Protein AF-A0A1Z8APF6-F1 (afdb_monomer_lite)

Organism: NCBI:txid328515

InterPro domains:
  IPR014541 Predicted amidinotransferase, FN0238 type [PTHR43224] (2-62)

pLDDT: mean 77.05, std 17.61, range [48.34, 96.5]

Foldseek 3Di:
DDPDALEDEEEQDDADDDPPVCPVDPPPDDPPDDRVVVSVVSNVVVVVVQVVSVVVVRHYHYD

Radius of gyration: 15.56 Å; chains: 1; bounding box: 27×27×46 Å

Structure (mmCIF, N/CA/C/O backbone):
data_AF-A0A1Z8APF6-F1
#
_entry.id   AF-A0A1Z8APF6-F1
#
loop_
_atom_site.group_PDB
_atom_site.id
_atom_site.type_symbol
_atom_site.label_atom_id
_atom_site.label_alt_id
_atom_site.label_comp_id
_atom_site.label_asym_id
_atom_site.label_entity_id
_atom_site.label_seq_id
_atom_site.pdbx_PDB_ins_code
_atom_site.Cartn_x
_atom_site.Cartn_y
_atom_site.Cartn_z
_atom_site.occupancy
_atom_site.B_iso_or_equiv
_atom_site.auth_seq_id
_atom_site.auth_comp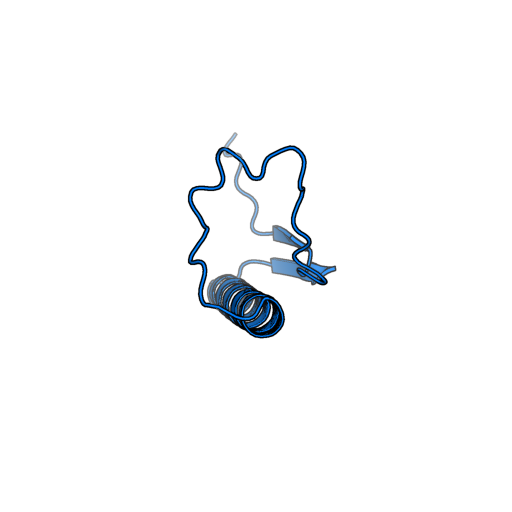_id
_atom_site.auth_asym_id
_atom_site.auth_atom_id
_atom_site.pdbx_PDB_model_num
ATOM 1 N N . MET A 1 1 ? 1.812 12.751 26.071 1.00 48.34 1 MET A N 1
ATOM 2 C CA . MET A 1 1 ? 0.854 12.288 25.041 1.00 48.34 1 MET A CA 1
ATOM 3 C C . MET A 1 1 ? 1.607 11.447 24.026 1.00 48.34 1 MET A C 1
ATOM 5 O O . MET A 1 1 ? 2.639 11.906 23.557 1.00 48.34 1 MET A O 1
ATOM 9 N N . LYS A 1 2 ? 1.140 10.234 23.712 1.00 64.06 2 LYS A N 1
ATOM 10 C CA . LYS A 1 2 ? 1.634 9.475 22.553 1.00 64.06 2 LYS A CA 1
ATOM 11 C C . LYS A 1 2 ? 0.818 9.915 21.334 1.00 64.06 2 LYS A C 1
ATOM 13 O O . LYS A 1 2 ? -0.403 9.848 21.394 1.00 64.06 2 LYS A O 1
ATOM 18 N N . GLN A 1 3 ? 1.468 10.391 20.274 1.00 67.25 3 GLN A N 1
ATOM 19 C CA . GLN A 1 3 ? 0.815 10.610 18.981 1.00 67.25 3 GLN A CA 1
ATOM 20 C C . GLN A 1 3 ? 0.742 9.268 18.254 1.00 67.25 3 GLN A C 1
ATOM 22 O O . GLN A 1 3 ? 1.636 8.912 17.494 1.00 67.25 3 GLN A O 1
ATOM 27 N N . ILE A 1 4 ? -0.285 8.487 18.575 1.00 81.44 4 ILE A N 1
ATOM 28 C CA . ILE A 1 4 ? -0.593 7.225 17.907 1.00 81.44 4 ILE A CA 1
ATOM 29 C C . ILE A 1 4 ? -2.047 7.288 17.447 1.00 81.44 4 ILE A C 1
ATOM 31 O O . ILE A 1 4 ? -2.915 7.713 18.205 1.00 81.44 4 ILE A O 1
ATOM 35 N N . THR A 1 5 ? -2.282 6.919 16.193 1.00 83.56 5 THR A N 1
ATOM 36 C CA . THR A 1 5 ? -3.607 6.794 15.582 1.00 83.56 5 THR A CA 1
ATOM 37 C C . THR A 1 5 ? -3.713 5.391 15.005 1.00 83.56 5 THR A C 1
ATOM 39 O O . THR A 1 5 ? -2.736 4.865 14.474 1.00 83.56 5 THR A O 1
ATOM 42 N N . ASP A 1 6 ? -4.881 4.780 15.140 1.00 89.38 6 ASP A N 1
ATOM 43 C CA . ASP A 1 6 ? -5.231 3.522 14.480 1.00 89.38 6 ASP A CA 1
ATOM 44 C C . ASP A 1 6 ? -5.814 3.758 13.081 1.00 89.38 6 ASP A C 1
ATOM 46 O O . ASP A 1 6 ? -6.113 2.799 12.380 1.00 89.38 6 ASP A O 1
ATOM 50 N N . THR A 1 7 ? -5.974 5.023 12.675 1.00 93.56 7 THR A N 1
ATOM 51 C CA . THR A 1 7 ? -6.604 5.414 11.418 1.00 93.56 7 THR A CA 1
ATOM 52 C C . THR A 1 7 ? -5.607 6.098 10.488 1.00 93.56 7 THR A C 1
ATOM 54 O O . THR A 1 7 ? -4.948 7.068 10.875 1.00 93.56 7 THR A O 1
ATOM 57 N N . VAL A 1 8 ? -5.533 5.608 9.250 1.00 92.94 8 VAL A N 1
ATOM 58 C CA . VAL A 1 8 ? -4.671 6.104 8.171 1.00 92.94 8 VAL A CA 1
ATOM 59 C C . VAL A 1 8 ? -5.535 6.492 6.972 1.00 92.94 8 VAL A C 1
ATOM 61 O O . VAL A 1 8 ? -6.409 5.738 6.549 1.00 92.94 8 VAL A O 1
ATOM 64 N N . PHE A 1 9 ? -5.275 7.671 6.410 1.00 94.75 9 PHE A N 1
ATOM 65 C CA . PHE A 1 9 ? -5.892 8.141 5.172 1.00 94.75 9 PHE A CA 1
ATOM 66 C C . PHE A 1 9 ? -4.914 7.960 4.010 1.00 94.75 9 PHE A C 1
ATOM 68 O O . PHE A 1 9 ? -3.761 8.384 4.101 1.00 94.75 9 PHE A O 1
ATOM 75 N N . MET A 1 10 ? -5.364 7.328 2.930 1.00 94.88 10 MET A N 1
ATOM 76 C CA . MET A 1 10 ? -4.558 7.015 1.752 1.00 94.88 10 MET A CA 1
ATOM 77 C C . MET A 1 10 ? -5.279 7.479 0.482 1.00 94.88 10 MET A C 1
ATOM 79 O O . MET A 1 10 ? -6.502 7.434 0.400 1.00 94.88 10 MET A O 1
ATOM 83 N N . VAL A 1 11 ? -4.516 7.912 -0.521 1.00 93.19 11 VAL A N 1
ATOM 84 C CA . VAL A 1 11 ? -5.039 8.367 -1.820 1.00 93.19 11 VAL A CA 1
ATOM 85 C C . VAL A 1 11 ? -4.560 7.405 -2.894 1.00 93.19 11 VAL A C 1
ATOM 87 O O . VAL A 1 11 ? -3.354 7.162 -2.998 1.00 93.19 11 VAL A O 1
ATOM 90 N N . ARG A 1 12 ? -5.482 6.858 -3.688 1.00 90.56 12 ARG A N 1
ATOM 91 C CA . ARG A 1 12 ? -5.147 5.898 -4.738 1.00 90.56 12 ARG A CA 1
ATOM 92 C C . ARG A 1 12 ? -4.388 6.598 -5.874 1.00 90.56 12 ARG A C 1
ATOM 94 O O . ARG A 1 12 ? -4.861 7.609 -6.402 1.00 90.56 12 ARG A O 1
ATOM 101 N N . PRO A 1 13 ? -3.235 6.064 -6.312 1.00 86.19 13 PRO A N 1
ATOM 102 C CA . PRO A 1 13 ? -2.537 6.605 -7.469 1.00 86.19 13 PRO A CA 1
ATOM 103 C C . PRO A 1 13 ? -3.323 6.307 -8.756 1.00 86.19 13 PRO A C 1
ATOM 105 O O . PRO A 1 13 ? -3.567 5.152 -9.106 1.00 86.19 13 PRO A O 1
ATOM 108 N N . THR A 1 14 ? -3.723 7.356 -9.477 1.00 78.12 14 THR A N 1
ATOM 109 C CA . THR A 1 14 ? -4.505 7.242 -10.723 1.00 78.12 14 THR A CA 1
ATOM 110 C C . THR A 1 14 ? -3.647 7.373 -11.976 1.00 78.12 14 THR A C 1
ATOM 112 O O . THR A 1 14 ? -3.876 6.665 -12.954 1.00 78.12 14 THR A O 1
ATOM 115 N N . GLN A 1 15 ? -2.650 8.260 -11.959 1.00 71.69 15 GLN A N 1
ATOM 116 C CA . GLN A 1 15 ? -1.741 8.445 -13.081 1.00 71.69 15 GLN A CA 1
ATOM 117 C C . GLN A 1 15 ? -0.386 8.967 -12.604 1.00 71.69 15 GLN A C 1
ATOM 119 O O . GLN A 1 15 ? -0.265 10.106 -12.153 1.00 71.69 15 GLN A O 1
ATOM 124 N N . PHE A 1 16 ? 0.659 8.163 -12.778 1.00 67.06 16 PHE A N 1
ATOM 125 C CA . PHE A 1 16 ? 2.029 8.647 -12.735 1.00 67.06 16 PHE A CA 1
ATOM 126 C C . PHE A 1 16 ? 2.302 9.399 -14.039 1.00 67.06 16 PHE A C 1
ATOM 128 O O . PHE A 1 16 ? 2.475 8.812 -15.108 1.00 67.06 16 PHE A O 1
ATOM 135 N N . ARG A 1 17 ? 2.279 10.733 -13.963 1.00 58.59 17 ARG A N 1
ATOM 136 C CA . ARG A 1 17 ? 2.803 11.600 -15.021 1.00 58.59 17 ARG A CA 1
ATOM 137 C C . ARG A 1 17 ? 4.197 12.063 -14.636 1.00 58.59 17 ARG A C 1
ATOM 139 O O . ARG A 1 17 ? 4.445 12.435 -13.492 1.00 58.59 17 ARG A O 1
ATOM 146 N N . LEU A 1 18 ? 5.085 12.071 -15.621 1.00 57.38 18 LEU A N 1
ATOM 147 C CA . LEU A 1 18 ? 6.388 12.708 -15.513 1.00 57.38 18 LEU A CA 1
ATOM 148 C C . LEU A 1 18 ? 6.177 14.202 -15.245 1.00 57.38 18 LEU A C 1
ATOM 150 O O . LEU A 1 18 ? 5.470 14.877 -15.996 1.00 57.38 18 LEU A O 1
ATOM 154 N N . ASN A 1 19 ? 6.798 14.719 -14.188 1.00 58.56 19 ASN A N 1
ATOM 155 C CA . ASN A 1 19 ? 7.043 16.148 -14.095 1.00 58.56 19 ASN A CA 1
ATOM 156 C C . ASN A 1 19 ? 8.335 16.435 -14.867 1.00 58.56 19 ASN A C 1
ATOM 158 O O . ASN A 1 19 ? 9.435 16.239 -14.347 1.00 58.56 19 ASN A O 1
ATOM 162 N N . GLU A 1 20 ? 8.206 16.854 -16.126 1.00 56.38 20 GLU A N 1
ATOM 163 C CA . GLU A 1 20 ? 9.353 17.117 -17.011 1.00 56.38 20 GLU A CA 1
ATOM 164 C C . GLU A 1 20 ? 10.302 18.188 -16.453 1.00 56.38 20 GLU A C 1
ATOM 166 O O . GLU A 1 20 ? 11.481 18.210 -16.792 1.00 56.38 20 GLU A O 1
ATOM 171 N N . GLN A 1 21 ? 9.826 19.026 -15.527 1.00 56.16 21 GLN A N 1
ATOM 172 C CA . GLN A 1 21 ? 10.637 20.053 -14.875 1.00 56.16 21 GLN A CA 1
ATOM 173 C C . GLN A 1 21 ? 11.616 19.489 -13.827 1.00 56.16 21 GLN A C 1
ATOM 175 O O . GLN A 1 21 ? 12.553 20.185 -13.447 1.00 56.16 21 GLN A O 1
ATOM 180 N N . THR A 1 22 ? 11.447 18.240 -13.368 1.00 52.41 22 THR A N 1
ATOM 181 C CA . THR A 1 22 ? 12.333 17.583 -12.379 1.00 52.41 22 THR A CA 1
ATOM 182 C C . THR A 1 22 ? 12.963 16.286 -12.891 1.00 52.41 22 THR A C 1
ATOM 184 O O . THR A 1 22 ? 13.594 15.557 -12.124 1.00 52.41 22 THR A O 1
ATOM 187 N N . ALA A 1 23 ? 12.824 15.994 -14.188 1.00 49.78 23 ALA A N 1
ATOM 188 C CA . ALA A 1 23 ? 13.332 14.774 -14.817 1.00 49.78 23 ALA A CA 1
ATOM 189 C C . ALA A 1 23 ? 14.864 14.626 -14.734 1.00 49.78 23 ALA A C 1
ATOM 191 O O . ALA A 1 23 ? 15.370 13.515 -14.808 1.00 49.78 23 ALA A O 1
ATOM 192 N N . VAL A 1 24 ? 15.597 15.722 -14.507 1.00 51.94 24 VAL A N 1
ATOM 193 C CA . VAL A 1 24 ? 17.068 15.732 -14.409 1.00 51.94 24 VAL A CA 1
ATOM 194 C C . VAL A 1 24 ? 17.597 14.974 -13.177 1.00 51.94 24 VAL A C 1
ATOM 196 O O . VAL A 1 24 ? 18.759 14.587 -13.168 1.00 51.94 24 VAL A O 1
ATOM 199 N N . ASN A 1 25 ? 16.779 14.735 -12.141 1.00 51.00 25 ASN A N 1
ATOM 200 C CA . ASN A 1 25 ? 17.241 14.129 -10.879 1.00 51.00 25 ASN A CA 1
ATOM 201 C C . ASN A 1 25 ? 16.402 12.922 -10.424 1.00 51.00 25 ASN A C 1
ATOM 203 O O . ASN A 1 25 ? 16.359 12.590 -9.238 1.00 5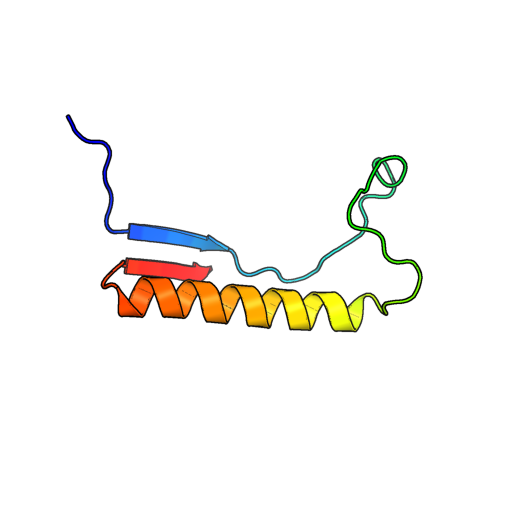1.00 25 ASN A O 1
ATOM 207 N N . ASN A 1 26 ? 15.660 12.297 -11.341 1.00 49.28 26 ASN A N 1
ATOM 208 C CA . ASN A 1 26 ? 14.722 11.249 -10.967 1.00 49.28 26 ASN A CA 1
ATOM 209 C C . ASN A 1 26 ? 15.443 9.899 -10.798 1.00 49.28 26 ASN A C 1
ATOM 211 O O . ASN A 1 26 ? 15.572 9.124 -11.738 1.00 49.28 26 ASN A O 1
ATOM 215 N N . TYR A 1 27 ? 15.877 9.623 -9.565 1.00 53.78 27 TYR A N 1
ATOM 216 C CA . TYR A 1 27 ? 16.526 8.378 -9.115 1.00 53.78 27 TYR A CA 1
ATOM 217 C C . TYR A 1 27 ? 15.734 7.089 -9.436 1.00 53.78 27 TYR A C 1
ATOM 219 O O . TYR A 1 27 ? 16.283 5.995 -9.375 1.00 53.78 27 TYR A O 1
ATOM 227 N N . TYR A 1 28 ? 14.451 7.205 -9.794 1.00 55.06 28 TYR A N 1
ATOM 228 C CA . TYR A 1 28 ? 13.546 6.088 -10.082 1.00 55.06 28 TYR A CA 1
ATOM 229 C C . TYR A 1 28 ? 13.403 5.747 -11.577 1.00 55.06 28 TYR A C 1
ATOM 231 O O . TYR A 1 28 ? 12.480 5.022 -11.948 1.00 55.06 28 TYR A O 1
ATOM 239 N N . GLN A 1 29 ? 14.255 6.285 -12.454 1.00 55.16 29 GLN A N 1
ATOM 240 C CA . GLN A 1 29 ? 14.154 6.025 -13.892 1.00 55.16 29 GLN A CA 1
ATOM 241 C C . GLN A 1 29 ? 14.907 4.758 -14.317 1.00 55.16 29 GLN A C 1
ATOM 243 O O . GLN A 1 29 ? 16.129 4.689 -14.241 1.00 55.16 29 GLN A O 1
ATOM 248 N N . ASP A 1 30 ? 14.143 3.790 -14.827 1.00 54.81 30 ASP A N 1
ATOM 249 C CA . ASP A 1 30 ? 14.608 2.702 -15.686 1.00 54.81 30 ASP A CA 1
ATOM 250 C C . ASP A 1 30 ? 14.027 2.962 -17.089 1.00 54.81 30 ASP A C 1
ATOM 252 O O . ASP A 1 30 ? 12.806 2.986 -17.270 1.00 54.81 30 ASP A O 1
ATOM 256 N N . GLU A 1 31 ? 14.886 3.255 -18.068 1.00 53.56 31 GLU A N 1
ATOM 257 C CA . GLU A 1 31 ? 14.514 3.790 -19.393 1.00 53.56 31 GLU A CA 1
ATOM 258 C C . GLU A 1 31 ? 13.664 2.817 -20.243 1.00 53.56 31 GLU A C 1
ATOM 260 O O . GLU A 1 31 ? 13.112 3.204 -21.273 1.00 53.56 31 GLU A O 1
ATOM 265 N N . GLY A 1 32 ? 13.531 1.553 -19.823 1.00 54.38 32 GLY A N 1
ATOM 266 C CA . GLY A 1 32 ? 12.903 0.484 -20.605 1.00 54.38 32 GLY A CA 1
ATOM 267 C C . GLY A 1 32 ? 11.452 0.128 -20.258 1.00 54.38 32 GLY A C 1
ATOM 268 O O . GLY A 1 32 ? 10.835 -0.648 -20.995 1.00 54.38 32 GLY A O 1
ATOM 269 N N . VAL A 1 33 ? 10.876 0.645 -19.165 1.00 52.31 33 VAL A N 1
ATOM 270 C CA . VAL A 1 33 ? 9.561 0.180 -18.682 1.00 52.31 33 VAL A CA 1
ATOM 271 C C . VAL A 1 33 ? 8.441 1.088 -19.187 1.00 52.31 33 VAL A C 1
ATOM 273 O O . VAL A 1 33 ? 8.381 2.279 -18.885 1.00 52.31 33 VAL A O 1
ATOM 276 N N . LYS A 1 34 ? 7.508 0.519 -19.960 1.00 58.91 34 LYS A N 1
ATOM 277 C CA . LYS A 1 34 ? 6.321 1.231 -20.455 1.00 58.91 34 LYS A CA 1
ATOM 278 C C . LYS A 1 34 ? 5.542 1.809 -19.266 1.00 58.91 34 LYS A C 1
ATOM 280 O O . LYS A 1 34 ? 5.088 1.058 -18.413 1.00 58.91 34 LYS A O 1
ATOM 285 N N . ILE A 1 35 ? 5.316 3.124 -19.259 1.00 60.56 35 ILE A N 1
ATOM 286 C CA . ILE A 1 35 ? 4.623 3.897 -18.200 1.00 60.56 35 ILE A CA 1
ATOM 287 C C . ILE A 1 35 ? 3.293 3.259 -17.739 1.00 60.56 35 ILE A C 1
ATOM 289 O O . ILE A 1 35 ? 2.902 3.376 -16.580 1.00 60.56 35 ILE A O 1
ATOM 293 N N . ILE A 1 36 ? 2.594 2.554 -18.634 1.00 61.00 36 ILE A N 1
ATOM 294 C CA . ILE A 1 36 ? 1.342 1.845 -18.327 1.00 61.00 36 ILE A CA 1
ATOM 295 C C . ILE A 1 36 ? 1.561 0.717 -17.303 1.00 61.00 36 ILE A C 1
ATOM 297 O O . ILE A 1 36 ? 0.742 0.549 -16.405 1.00 61.00 36 ILE A O 1
ATOM 301 N N . ASP A 1 37 ? 2.673 -0.010 -17.401 1.00 69.62 37 ASP A N 1
ATOM 302 C CA . ASP A 1 37 ? 3.007 -1.130 -16.514 1.00 69.62 37 ASP A CA 1
ATOM 303 C C . ASP A 1 37 ? 3.347 -0.641 -15.093 1.00 69.62 37 ASP A C 1
ATOM 305 O O . ASP A 1 37 ? 2.950 -1.229 -14.090 1.00 69.62 37 ASP A O 1
ATOM 309 N N . GLN A 1 38 ? 3.988 0.529 -14.992 1.00 73.69 38 GLN A N 1
ATOM 310 C CA . GLN A 1 38 ? 4.325 1.149 -13.706 1.00 73.69 38 GLN A CA 1
ATOM 311 C C . GLN A 1 38 ? 3.088 1.607 -12.922 1.00 73.69 38 GLN A C 1
ATOM 313 O O . GLN A 1 38 ? 3.058 1.462 -11.703 1.00 73.69 38 GLN A O 1
ATOM 318 N N . ASN A 1 39 ? 2.054 2.123 -13.602 1.00 79.88 39 ASN A N 1
ATOM 319 C CA . ASN A 1 39 ? 0.802 2.512 -12.943 1.00 79.88 39 ASN A CA 1
ATOM 320 C C . ASN A 1 39 ? 0.104 1.307 -12.304 1.00 79.88 39 ASN A C 1
ATOM 322 O O . ASN A 1 39 ? -0.299 1.389 -11.147 1.00 79.88 39 ASN A O 1
ATOM 326 N N . HIS A 1 40 ? -0.023 0.199 -13.042 1.00 83.81 40 HIS A N 1
ATOM 327 C CA . HIS A 1 40 ? -0.649 -1.014 -12.513 1.00 83.81 40 HIS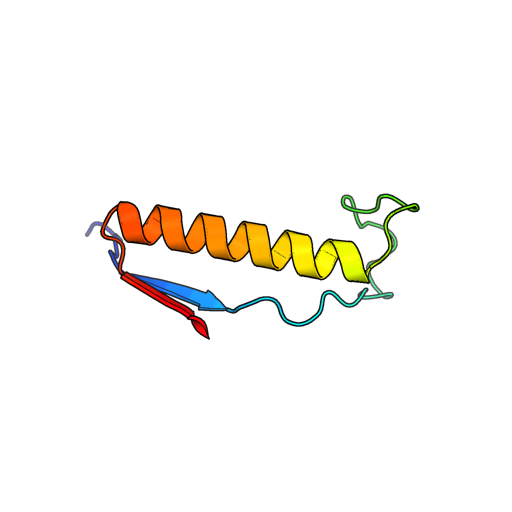 A CA 1
ATOM 328 C C . HIS A 1 40 ? 0.151 -1.583 -11.347 1.00 83.81 40 HIS A C 1
ATOM 330 O O . HIS A 1 40 ? -0.411 -1.806 -10.281 1.00 83.81 40 HIS A O 1
ATOM 336 N N . LYS A 1 41 ? 1.474 -1.700 -11.497 1.00 85.56 41 LYS A N 1
ATOM 337 C CA . LYS A 1 41 ? 2.340 -2.179 -10.419 1.00 85.56 41 LYS A CA 1
ATOM 338 C C . LYS A 1 41 ? 2.221 -1.330 -9.150 1.00 85.56 41 LYS A C 1
ATOM 340 O O . LYS A 1 41 ? 2.144 -1.868 -8.052 1.00 85.56 41 LYS A O 1
ATOM 345 N N . ALA A 1 42 ? 2.165 -0.008 -9.287 1.00 85.88 42 ALA A N 1
ATOM 346 C CA . ALA A 1 42 ? 2.004 0.884 -8.145 1.00 85.88 42 ALA A CA 1
ATOM 347 C C . ALA A 1 42 ? 0.617 0.774 -7.488 1.00 85.88 42 ALA A C 1
ATOM 349 O O . ALA A 1 42 ? 0.508 0.923 -6.272 1.00 85.88 42 ALA A O 1
ATOM 350 N N . GLN A 1 43 ? -0.440 0.508 -8.262 1.00 89.38 43 GLN A N 1
ATOM 351 C CA . GLN A 1 43 ? -1.766 0.217 -7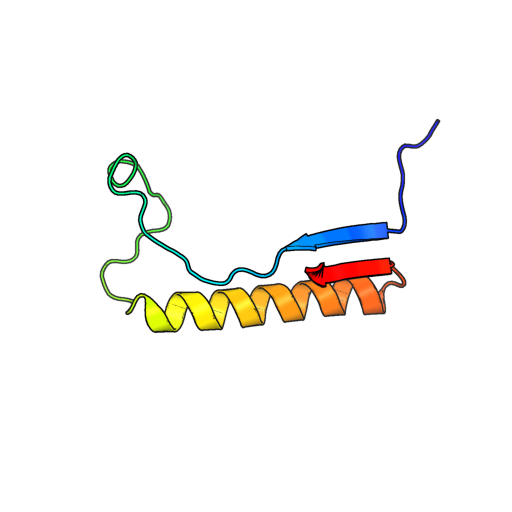.708 1.00 89.38 43 GLN A CA 1
ATOM 352 C C . GLN A 1 43 ? -1.774 -1.114 -6.951 1.00 89.38 43 GLN A C 1
ATOM 354 O O . GLN A 1 43 ? -2.281 -1.160 -5.832 1.00 89.38 43 GLN A O 1
ATOM 359 N N . ASP A 1 44 ? -1.143 -2.150 -7.503 1.00 91.69 44 ASP A N 1
ATOM 360 C CA . ASP A 1 44 ? -1.022 -3.456 -6.851 1.00 91.69 44 ASP A CA 1
ATOM 361 C C . ASP A 1 44 ? -0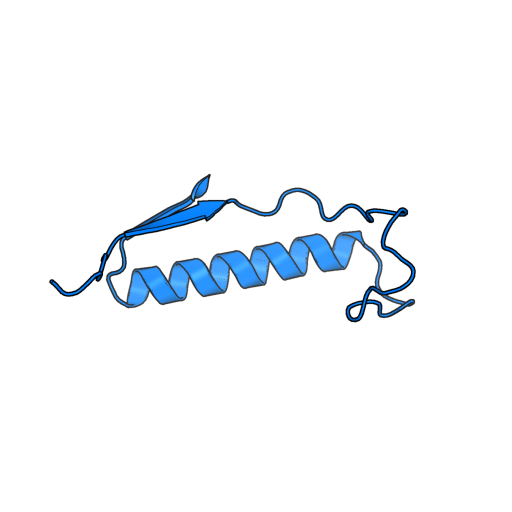.235 -3.357 -5.534 1.00 91.69 44 ASP A C 1
ATOM 363 O O . ASP A 1 44 ? -0.653 -3.896 -4.507 1.00 91.69 44 ASP A O 1
ATOM 367 N N . GLU A 1 45 ? 0.883 -2.622 -5.527 1.00 91.62 45 GLU A N 1
ATOM 368 C CA . GLU A 1 45 ? 1.677 -2.371 -4.318 1.00 91.62 45 GLU A CA 1
ATOM 369 C C . GLU A 1 45 ? 0.895 -1.556 -3.275 1.00 91.62 45 GLU A C 1
ATOM 371 O O . GLU A 1 45 ? 0.944 -1.866 -2.081 1.00 91.62 45 GLU A O 1
ATOM 376 N N . PHE A 1 46 ? 0.135 -0.547 -3.713 1.00 94.44 46 PHE A N 1
ATOM 377 C CA . PHE A 1 46 ? -0.731 0.247 -2.840 1.00 94.44 46 PHE A CA 1
ATOM 378 C C . PHE A 1 46 ? -1.803 -0.620 -2.172 1.00 94.44 46 PHE A C 1
ATOM 380 O O . PHE A 1 46 ? -1.985 -0.548 -0.954 1.00 94.44 46 PHE A O 1
ATOM 387 N N . ASP A 1 47 ? -2.481 -1.465 -2.948 1.00 94.44 47 ASP A N 1
ATOM 388 C CA . ASP A 1 47 ? -3.543 -2.340 -2.456 1.00 94.44 47 ASP A CA 1
ATOM 389 C C . ASP A 1 47 ? -2.994 -3.415 -1.511 1.00 94.44 47 ASP A C 1
ATOM 391 O O . ASP A 1 47 ? -3.577 -3.670 -0.452 1.00 94.44 47 ASP A O 1
ATOM 395 N N . ALA A 1 48 ? -1.831 -3.992 -1.829 1.00 96.44 48 ALA A N 1
ATOM 396 C CA . ALA A 1 48 ? -1.146 -4.934 -0.951 1.00 96.44 48 ALA A CA 1
ATOM 397 C C . ALA A 1 48 ? -0.786 -4.294 0.400 1.00 96.44 48 ALA A C 1
ATOM 399 O O . ALA A 1 48 ? -0.981 -4.907 1.454 1.00 96.44 48 ALA A O 1
ATOM 400 N N . PHE A 1 49 ? -0.306 -3.049 0.386 1.00 95.50 49 PHE A N 1
ATOM 401 C CA . PHE A 1 49 ? 0.043 -2.330 1.606 1.00 95.50 49 PHE A CA 1
ATOM 402 C C . PHE A 1 49 ? -1.191 -1.956 2.434 1.00 95.50 49 PHE A C 1
ATOM 404 O O . PHE A 1 49 ? -1.222 -2.218 3.638 1.00 95.50 49 PHE A O 1
ATOM 411 N N . ALA A 1 50 ? -2.236 -1.416 1.800 1.00 95.56 50 ALA A N 1
ATOM 412 C CA . ALA A 1 50 ? -3.493 -1.094 2.473 1.00 95.56 50 ALA A CA 1
ATOM 413 C C . ALA A 1 50 ? -4.100 -2.336 3.145 1.00 95.56 50 ALA A C 1
ATOM 415 O O . ALA A 1 50 ? -4.501 -2.281 4.310 1.00 95.56 50 ALA A O 1
ATOM 416 N N . LYS A 1 51 ? -4.080 -3.481 2.452 1.00 96.50 51 LYS A N 1
ATOM 417 C CA . LYS A 1 51 ? -4.536 -4.759 3.000 1.00 96.50 51 LYS A CA 1
ATOM 418 C C . LYS A 1 51 ? -3.707 -5.196 4.208 1.00 96.50 51 LYS A C 1
ATOM 420 O O . LYS A 1 51 ? -4.278 -5.574 5.227 1.00 96.50 51 LYS A O 1
ATOM 425 N N . ALA A 1 52 ? -2.380 -5.106 4.131 1.00 96.38 52 ALA A N 1
ATOM 426 C CA . ALA A 1 52 ? -1.506 -5.467 5.246 1.00 96.38 52 ALA A CA 1
ATOM 427 C C . ALA A 1 52 ? -1.787 -4.619 6.500 1.00 96.38 52 ALA A C 1
ATOM 429 O O . ALA A 1 52 ? -1.756 -5.139 7.615 1.00 96.38 52 ALA A O 1
ATOM 430 N N . LEU A 1 53 ? -2.099 -3.329 6.335 1.00 94.44 53 LEU A N 1
ATOM 431 C CA . LEU A 1 53 ? -2.502 -2.457 7.442 1.00 94.44 53 LEU A CA 1
ATOM 432 C C . LEU A 1 53 ? -3.858 -2.881 8.027 1.00 94.44 53 LEU A C 1
ATOM 434 O O . LEU A 1 53 ? -3.984 -3.029 9.245 1.00 94.44 53 LEU A O 1
ATOM 438 N N . GLN A 1 54 ? -4.846 -3.144 7.171 1.00 94.19 54 GLN A N 1
ATOM 439 C CA . GLN A 1 54 ? -6.171 -3.611 7.591 1.00 94.19 54 GLN A CA 1
ATOM 440 C C . GLN A 1 54 ? -6.104 -4.950 8.343 1.00 94.19 54 GLN A C 1
ATOM 442 O O . GLN A 1 54 ? -6.750 -5.106 9.378 1.00 94.19 54 GLN A O 1
ATOM 447 N N . GLU A 1 55 ? -5.268 -5.893 7.899 1.00 96.12 55 GLU A N 1
ATOM 448 C CA . GLU A 1 55 ? -5.027 -7.176 8.582 1.00 96.12 55 GLU 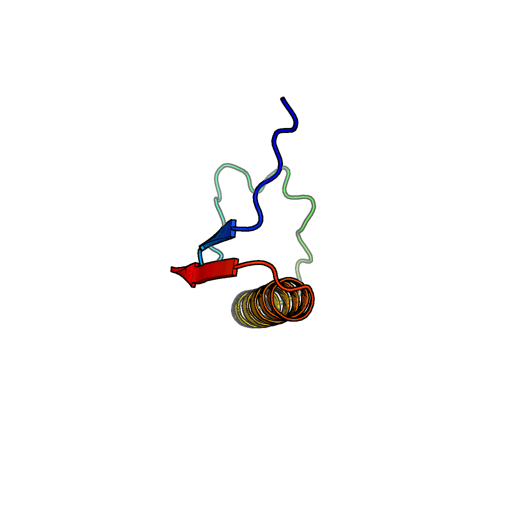A CA 1
ATOM 449 C C . GLU A 1 55 ? -4.412 -7.004 9.982 1.00 96.12 55 GLU A C 1
ATOM 451 O O . GLU A 1 55 ? -4.567 -7.868 10.846 1.00 96.12 55 GLU A O 1
ATOM 456 N N . LYS A 1 56 ? -3.732 -5.880 10.238 1.00 94.38 56 LYS A N 1
ATOM 457 C CA . LYS A 1 56 ? -3.215 -5.507 11.563 1.00 94.38 56 LYS A CA 1
ATOM 458 C C . LYS A 1 56 ? -4.222 -4.725 12.413 1.00 94.38 56 LYS A C 1
ATOM 460 O O . LYS A 1 56 ? -3.868 -4.303 13.511 1.00 94.38 56 LYS A O 1
ATOM 465 N N . GLY A 1 57 ? -5.461 -4.560 11.944 1.00 92.19 57 GLY A N 1
ATOM 466 C CA . GLY A 1 57 ? -6.527 -3.852 12.656 1.00 92.19 57 GLY A CA 1
ATOM 467 C C . GLY A 1 57 ? -6.451 -2.328 12.543 1.00 92.19 57 GLY A C 1
ATOM 468 O O . GLY A 1 57 ? -7.090 -1.637 13.331 1.00 92.19 57 GLY A O 1
ATOM 469 N N . ILE A 1 58 ? -5.673 -1.802 11.593 1.00 93.62 58 ILE A N 1
ATOM 470 C CA . ILE A 1 58 ? -5.595 -0.366 11.305 1.00 93.62 58 ILE A CA 1
ATOM 471 C C . ILE A 1 58 ? -6.775 0.004 10.402 1.00 93.62 58 ILE A C 1
ATOM 473 O O . ILE A 1 58 ? -7.021 -0.636 9.379 1.00 93.62 58 ILE A O 1
ATOM 477 N N . ASN A 1 59 ? -7.500 1.055 10.764 1.00 95.62 59 ASN A N 1
ATOM 478 C CA . ASN A 1 59 ? -8.566 1.620 9.955 1.00 95.62 59 ASN A CA 1
ATOM 479 C C . ASN A 1 59 ? -7.965 2.397 8.774 1.00 95.62 59 ASN A C 1
ATOM 481 O O . ASN A 1 59 ? -7.289 3.407 8.960 1.00 95.62 59 ASN A O 1
ATOM 485 N N . VAL A 1 60 ? -8.204 1.933 7.549 1.00 95.62 60 VAL A N 1
ATOM 486 C CA . VAL A 1 60 ? -7.676 2.565 6.333 1.00 95.62 60 VAL A CA 1
ATOM 487 C C . VAL A 1 60 ? -8.820 3.194 5.548 1.00 95.62 60 VAL A C 1
ATOM 489 O O . VAL A 1 60 ? -9.741 2.497 5.124 1.00 95.62 60 VAL A O 1
ATOM 492 N N . ILE A 1 61 ? -8.738 4.505 5.328 1.00 95.50 61 ILE A N 1
ATOM 493 C CA . ILE A 1 61 ? -9.682 5.278 4.515 1.00 95.50 61 ILE A CA 1
ATOM 494 C C . ILE A 1 61 ? -9.001 5.588 3.182 1.00 95.50 61 ILE A C 1
ATOM 496 O O . ILE A 1 61 ? -7.962 6.244 3.171 1.00 95.50 61 ILE A O 1
ATOM 500 N N . ILE A 1 62 ? -9.576 5.119 2.074 1.00 94.06 62 ILE A N 1
ATOM 501 C CA . ILE A 1 62 ? -9.012 5.273 0.724 1.00 94.06 62 ILE A CA 1
ATOM 502 C C . ILE A 1 62 ? -9.914 6.192 -0.107 1.00 94.06 62 ILE A C 1
ATOM 504 O O . ILE A 1 62 ? -11.132 5.995 -0.104 1.00 94.06 62 ILE A O 1
ATOM 508 N N . ILE A 1 63 ? -9.318 7.154 -0.823 1.00 90.12 63 ILE A N 1
ATOM 509 C CA . ILE A 1 63 ? -9.987 8.005 -1.827 1.00 90.12 63 ILE A CA 1
ATOM 510 C C . ILE A 1 63 ? -9.368 7.871 -3.218 1.00 90.12 63 ILE A C 1
ATOM 512 O O . ILE A 1 63 ? -8.148 7.593 -3.297 1.00 90.12 63 ILE A O 1
#

Secondary structure (DSSP, 8-state):
-----SEEEE---------GGGGGG-TT--TTS-HHHHHHHHHHHHHHHHHHHHHTT-EEEE-

Sequence (63 aa):
MKQITDTVFMVRPTQFRLNEQTAVNNYYQDEGVKIIDQNHKAQDEFDAFAKALQEKGINVIII